Protein AF-A0AAD6SMI8-F1 (afdb_monomer)

Radius of gyration: 14.61 Å; Cα contacts (8 Å, |Δi|>4): 93; chains: 1; bounding box: 41×31×33 Å

Mean predicted aligned error: 5.75 Å

pLDDT: mean 88.77, std 13.03, range [35.0, 98.19]

Organism: NCBI:txid1745969

Solvent-accessible surface area (backbone atoms only — not comparable to full-atom values): 5849 Å² total; per-residue (Å²): 135,89,78,63,71,68,41,67,44,73,39,94,93,44,40,61,47,74,38,77,40,58,38,86,88,47,73,64,42,80,90,79,73,37,41,57,66,37,43,37,82,53,37,60,61,48,36,50,74,78,36,53,91,35,37,35,84,88,80,72,43,78,40,97,59,59,67,72,57,46,62,71,54,59,78,51,71,67,40,40,46,71,71,68,53,69,94,80,85,83,90,127

Sequence (92 aa):
SFSYGHAKKYSAATPSTNVPIGCELCEIVRPRKTHPAFWKYSLPSHIRSTHPRHWNDIDGVPQDLAPDFANKIAISREELAAFGIAMGLTDA

Secondary structure (DSSP, 8-state):
----TGGGS-BTTB-----EEE-TTSPPBTTTTBPPEEETTTHHHHHHHH-GGGEETTTTEE-S--HHHHHHHPPPHHHHHHTT----S---

Foldseek 3Di:
DDDCVVLQDADLVNLHVFDWDFDPPADQDPDVRTHDTDTLVCVLVVCVVPVVVQADPVVSGGHPDDPVSCVSSDRDPSSCVSVVVDPDPPPD

Structure (mmCIF, N/CA/C/O backbone):
data_AF-A0AAD6SMI8-F1
#
_entry.id   AF-A0AAD6SMI8-F1
#
loop_
_atom_site.group_PDB
_atom_site.id
_atom_site.type_symbol
_atom_site.label_atom_id
_atom_site.label_alt_id
_atom_site.label_comp_id
_atom_site.label_asym_id
_atom_site.label_entity_id
_atom_site.label_seq_id
_atom_site.pdbx_PDB_ins_code
_atom_site.Cartn_x
_atom_site.Cartn_y
_atom_site.Cartn_z
_atom_site.occupancy
_atom_site.B_iso_or_equiv
_atom_site.auth_seq_id
_atom_site.auth_comp_id
_atom_site.auth_asym_id
_atom_site.auth_atom_id
_atom_site.pdbx_PDB_model_num
ATOM 1 N N . SER A 1 1 ? -19.504 -4.190 15.395 1.00 65.88 1 SER A N 1
ATOM 2 C CA . SER A 1 1 ? -18.842 -4.504 14.112 1.00 65.88 1 SER A CA 1
ATOM 3 C C . SER A 1 1 ? -17.411 -4.006 14.177 1.00 65.88 1 SER A C 1
ATOM 5 O O . SER A 1 1 ? -17.201 -2.926 14.717 1.00 65.88 1 SER A O 1
ATOM 7 N N . PHE A 1 2 ? -16.440 -4.785 13.706 1.00 80.06 2 PHE A N 1
ATOM 8 C CA . PHE A 1 2 ? -15.025 -4.403 13.706 1.00 80.06 2 PHE A CA 1
ATOM 9 C C . PHE A 1 2 ? -14.692 -3.582 12.447 1.00 80.06 2 PHE A C 1
ATOM 11 O O . PHE A 1 2 ? -15.180 -3.896 11.364 1.00 80.06 2 PHE A O 1
ATOM 18 N N . SER A 1 3 ? -13.889 -2.521 12.578 1.00 85.19 3 SER A N 1
ATOM 19 C CA . SER A 1 3 ? -13.545 -1.619 11.471 1.00 85.19 3 SER A CA 1
ATOM 20 C C . SER A 1 3 ? -12.140 -1.049 11.625 1.00 85.19 3 SER A C 1
ATOM 22 O O . SER A 1 3 ? -11.758 -0.598 12.700 1.00 85.19 3 SER A O 1
ATOM 24 N N . TYR A 1 4 ? -11.412 -0.975 10.510 1.00 86.19 4 TYR A N 1
ATOM 25 C CA . TYR A 1 4 ? -10.118 -0.296 10.417 1.00 86.19 4 TYR A CA 1
ATOM 26 C C . TYR A 1 4 ? -10.237 1.214 10.150 1.00 86.19 4 TYR A C 1
ATOM 28 O O . TYR A 1 4 ? -9.244 1.847 9.822 1.00 86.19 4 TYR A O 1
ATOM 36 N N . GLY A 1 5 ? -11.433 1.810 10.234 1.00 86.19 5 GLY A N 1
ATOM 37 C CA . GLY A 1 5 ? -11.680 3.196 9.808 1.00 86.19 5 GLY A CA 1
ATOM 38 C C . GLY A 1 5 ? -10.700 4.227 10.384 1.00 86.19 5 GLY A C 1
ATOM 39 O O . GLY A 1 5 ? -10.184 5.051 9.633 1.00 86.19 5 GLY A O 1
ATOM 40 N N . HIS A 1 6 ? -10.390 4.137 11.680 1.00 84.00 6 HIS A N 1
ATOM 41 C CA . HIS A 1 6 ? -9.405 5.012 12.327 1.00 84.00 6 HIS A CA 1
ATOM 42 C C . HIS A 1 6 ? -7.975 4.741 11.842 1.00 84.00 6 HIS A C 1
ATOM 44 O O . HIS A 1 6 ? -7.245 5.677 11.547 1.00 84.00 6 HIS A O 1
ATOM 50 N N . ALA A 1 7 ? -7.612 3.470 11.662 1.00 86.31 7 ALA A N 1
ATOM 51 C CA . ALA A 1 7 ? -6.300 3.049 11.174 1.00 86.31 7 ALA A CA 1
ATOM 52 C C . ALA A 1 7 ? -6.092 3.290 9.666 1.00 86.31 7 ALA A C 1
ATOM 54 O O . ALA A 1 7 ? -5.044 2.964 9.137 1.00 86.31 7 ALA A O 1
ATOM 55 N N . LYS A 1 8 ? -7.067 3.842 8.933 1.00 87.06 8 LYS A N 1
ATOM 56 C CA . LYS A 1 8 ? -6.877 4.250 7.527 1.00 87.06 8 LYS A CA 1
ATOM 57 C C . LYS A 1 8 ? -6.339 5.671 7.381 1.00 87.06 8 LYS A C 1
ATOM 59 O O . LYS A 1 8 ? -6.042 6.086 6.266 1.00 87.06 8 LYS A O 1
ATOM 64 N N . LYS A 1 9 ? -6.282 6.436 8.473 1.00 87.75 9 LYS A N 1
ATOM 65 C CA . LYS A 1 9 ? -5.922 7.852 8.455 1.00 87.75 9 LYS A CA 1
ATOM 66 C C . LYS A 1 9 ? -4.742 8.084 9.377 1.00 87.75 9 LYS A C 1
ATOM 68 O O . LYS A 1 9 ? -4.817 7.787 10.566 1.00 87.75 9 LYS A O 1
ATOM 73 N N . TYR A 1 10 ? -3.678 8.639 8.813 1.00 90.19 10 TYR A N 1
ATOM 74 C CA . TYR A 1 10 ? -2.526 9.063 9.585 1.00 90.19 10 TYR A CA 1
ATOM 75 C C . TYR A 1 10 ? -2.932 10.144 10.596 1.00 90.19 10 TYR A C 1
ATOM 77 O O . TYR A 1 10 ? -3.679 11.071 10.273 1.00 90.19 10 TYR A O 1
ATOM 85 N N . SER A 1 11 ? -2.407 10.036 11.812 1.00 89.00 11 SER A N 1
ATOM 86 C CA . SER A 1 11 ? -2.350 11.136 12.771 1.00 89.00 11 SER A CA 1
ATOM 87 C C . SER A 1 11 ? -1.084 11.000 13.612 1.00 89.00 11 SER A C 1
ATOM 89 O O . SER A 1 11 ? -0.560 9.900 13.755 1.00 89.00 11 SER A O 1
ATOM 91 N N . ALA A 1 12 ? -0.610 12.083 14.228 1.00 85.31 12 ALA A N 1
ATOM 92 C CA . ALA A 1 12 ? 0.565 12.010 15.101 1.00 85.31 12 ALA A CA 1
ATOM 93 C C . ALA A 1 12 ? 0.376 11.029 16.281 1.00 85.31 12 ALA A C 1
ATOM 95 O O . ALA A 1 12 ? 1.329 10.389 16.709 1.00 85.31 12 ALA A O 1
ATOM 96 N N . ALA A 1 13 ? -0.857 10.875 16.783 1.00 87.00 13 ALA A N 1
ATOM 97 C CA . ALA A 1 13 ? -1.184 9.922 17.848 1.00 87.00 13 ALA A CA 1
ATOM 98 C C . ALA A 1 13 ? -1.361 8.479 17.338 1.00 87.00 13 ALA A C 1
ATOM 100 O O . ALA A 1 13 ? -1.217 7.526 18.101 1.00 87.00 13 ALA A O 1
ATOM 101 N N . THR A 1 14 ? -1.682 8.307 16.054 1.00 87.88 14 THR A N 1
ATOM 102 C CA . THR A 1 14 ? -1.886 7.011 15.392 1.00 87.88 14 THR A CA 1
ATOM 103 C C . THR A 1 14 ? -1.163 7.007 14.041 1.00 87.88 14 THR A C 1
ATOM 105 O O . THR A 1 14 ? -1.808 7.108 12.992 1.00 87.88 14 THR A O 1
ATOM 108 N N . PRO A 1 15 ? 0.179 6.942 14.043 1.00 88.44 15 PRO A N 1
ATOM 109 C CA . PRO A 1 15 ? 0.961 7.163 12.830 1.00 88.44 15 PRO A CA 1
ATOM 110 C C . PRO A 1 15 ? 0.884 5.989 11.855 1.00 88.44 15 PRO A C 1
ATOM 112 O O . PRO A 1 15 ? 1.111 6.161 10.666 1.00 88.44 15 PRO A O 1
ATOM 115 N N . SER A 1 16 ? 0.533 4.796 12.334 1.00 91.44 16 SER A N 1
ATOM 116 C CA . SER A 1 16 ? 0.425 3.619 11.481 1.00 91.44 16 SER A CA 1
ATOM 117 C C . SER A 1 16 ? -0.913 3.549 10.766 1.00 91.44 16 SER A C 1
ATOM 119 O O . SER A 1 16 ? -1.961 3.430 11.405 1.00 91.44 16 SER A O 1
ATOM 121 N N . THR A 1 17 ? -0.858 3.537 9.434 1.00 94.94 17 THR A N 1
ATOM 122 C CA . THR A 1 17 ? -1.993 3.200 8.573 1.00 94.94 17 THR A CA 1
ATOM 123 C C . THR A 1 17 ? -1.936 1.773 8.020 1.00 94.94 17 THR A C 1
ATOM 125 O O . THR A 1 17 ? -2.566 1.446 7.009 1.00 94.94 17 THR A O 1
ATOM 128 N N . ASN A 1 18 ? -1.169 0.891 8.674 1.00 95.31 18 ASN A N 1
ATOM 129 C CA . ASN A 1 18 ? -0.984 -0.486 8.234 1.00 95.31 18 ASN A CA 1
ATOM 130 C C . ASN A 1 18 ? -2.254 -1.326 8.416 1.00 95.31 18 ASN A C 1
ATOM 132 O O . ASN A 1 18 ? -2.488 -1.932 9.461 1.00 95.31 18 ASN A O 1
ATOM 136 N N . VAL A 1 19 ? -3.076 -1.381 7.374 1.00 95.75 19 VAL A N 1
ATOM 137 C CA . VAL A 1 19 ? -4.333 -2.135 7.341 1.00 95.75 19 VAL A CA 1
ATOM 138 C C . VAL A 1 19 ? -4.302 -3.166 6.213 1.00 95.75 19 VAL A C 1
ATOM 140 O O . VAL A 1 19 ? -3.533 -3.003 5.263 1.00 95.75 19 VAL A O 1
ATOM 143 N N . PRO A 1 20 ? -5.123 -4.228 6.274 1.00 95.94 20 PRO A N 1
ATOM 144 C CA . PRO A 1 20 ? -5.288 -5.123 5.139 1.00 95.94 20 PRO A CA 1
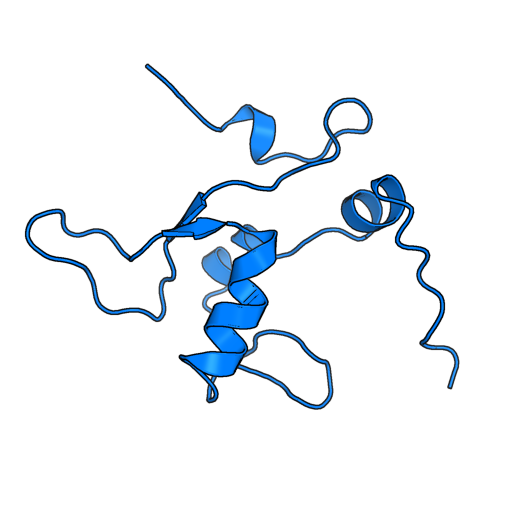ATOM 145 C C . PRO A 1 20 ? -5.978 -4.397 3.973 1.00 95.94 20 PRO A C 1
ATOM 147 O O . PRO A 1 20 ? -7.042 -3.794 4.139 1.00 95.94 20 PRO A O 1
ATOM 150 N N . ILE A 1 21 ? -5.382 -4.483 2.786 1.00 95.81 21 ILE A N 1
ATOM 151 C CA . ILE A 1 21 ? -5.879 -3.923 1.526 1.00 95.81 21 ILE A CA 1
ATOM 152 C C . ILE A 1 21 ? -5.970 -5.058 0.505 1.00 95.81 21 ILE A C 1
ATOM 154 O O . ILE A 1 21 ? -5.028 -5.835 0.350 1.00 95.81 21 ILE A O 1
ATOM 158 N N . GLY A 1 22 ? -7.107 -5.165 -0.184 1.00 96.38 22 GLY A N 1
ATOM 159 C CA . GLY A 1 22 ? -7.268 -6.100 -1.298 1.00 96.38 22 GLY A CA 1
ATOM 160 C C . GLY A 1 22 ? -6.399 -5.685 -2.484 1.00 96.38 22 GLY A C 1
ATOM 161 O O . GLY A 1 22 ? -6.469 -4.534 -2.907 1.00 96.38 22 GLY A O 1
ATOM 162 N N . CYS A 1 23 ? -5.596 -6.602 -3.018 1.00 97.56 23 CYS A N 1
ATOM 163 C CA . CYS A 1 23 ? -4.807 -6.348 -4.219 1.00 97.56 23 CYS A CA 1
ATOM 164 C C . CYS A 1 23 ? -5.707 -6.396 -5.460 1.00 97.56 23 CYS A C 1
ATOM 166 O O . CYS A 1 23 ? -6.105 -7.478 -5.891 1.00 97.56 23 CYS A O 1
ATOM 168 N N . GLU A 1 24 ? -6.014 -5.237 -6.046 1.00 96.50 24 GLU A N 1
ATOM 169 C CA . GLU A 1 24 ? -6.906 -5.127 -7.214 1.00 96.50 24 GLU A CA 1
ATOM 170 C C . GLU A 1 24 ? -6.304 -5.756 -8.494 1.00 96.50 24 GLU A C 1
ATOM 172 O O . GLU A 1 24 ? -7.029 -6.024 -9.448 1.00 96.50 24 GLU A O 1
ATOM 177 N N . LEU A 1 25 ? -4.997 -6.061 -8.491 1.00 96.62 25 LEU A N 1
ATOM 178 C CA . LEU A 1 25 ? -4.288 -6.761 -9.574 1.00 96.62 25 LEU A CA 1
ATOM 179 C C . LEU A 1 25 ? -4.416 -8.292 -9.499 1.00 96.62 25 LEU A C 1
ATOM 181 O O . LEU A 1 25 ? -4.204 -8.987 -10.492 1.00 96.62 25 LEU A O 1
ATOM 185 N N . CYS A 1 26 ? -4.718 -8.832 -8.317 1.00 96.81 26 CYS A N 1
ATOM 186 C CA . CYS A 1 26 ? -4.932 -10.262 -8.128 1.00 96.81 26 CYS A CA 1
ATOM 187 C C . CYS A 1 26 ? -6.319 -10.673 -8.622 1.00 96.81 26 CYS A C 1
ATOM 189 O O . CYS A 1 26 ? -7.291 -9.929 -8.480 1.00 96.81 26 CYS A O 1
ATOM 191 N N . GLU A 1 27 ? -6.442 -11.913 -9.089 1.00 95.12 27 GLU A N 1
ATOM 192 C CA . GLU A 1 27 ? -7.751 -12.489 -9.376 1.00 95.12 27 GLU A CA 1
ATOM 193 C C . GLU A 1 27 ? -8.643 -12.524 -8.128 1.00 95.12 27 GLU A C 1
ATOM 195 O O . GLU A 1 27 ? -8.197 -12.711 -6.991 1.00 95.12 27 GLU A O 1
ATOM 200 N N . ILE A 1 28 ? -9.945 -12.356 -8.350 1.00 93.75 28 ILE A N 1
ATOM 201 C CA . ILE A 1 28 ? -10.944 -12.393 -7.289 1.00 93.75 28 ILE A CA 1
ATOM 202 C C . ILE A 1 28 ? -11.099 -13.829 -6.772 1.00 93.75 28 ILE A C 1
ATOM 204 O O . ILE A 1 28 ? -11.449 -14.743 -7.521 1.00 93.75 28 ILE A O 1
ATOM 208 N N . VAL A 1 29 ? -10.959 -14.016 -5.459 1.00 90.12 29 VAL A N 1
ATOM 209 C CA . VAL A 1 29 ? -11.145 -15.317 -4.810 1.00 90.12 29 VAL A CA 1
ATOM 210 C C . VAL A 1 29 ? -12.637 -15.644 -4.700 1.00 90.12 29 VAL A C 1
ATOM 212 O O . VAL A 1 29 ? -13.434 -14.911 -4.099 1.00 90.12 29 VAL A O 1
ATOM 215 N N . ARG A 1 30 ? -13.034 -16.789 -5.261 1.00 89.69 30 ARG A N 1
ATOM 216 C CA . ARG A 1 30 ? -14.392 -17.344 -5.139 1.00 89.69 30 ARG A CA 1
ATOM 217 C C . ARG A 1 30 ? -14.499 -18.250 -3.901 1.00 89.69 30 ARG A C 1
ATOM 219 O O . ARG A 1 30 ? -13.511 -18.872 -3.529 1.00 89.69 30 ARG A O 1
ATOM 226 N N . PRO A 1 31 ? -15.673 -18.331 -3.240 1.00 84.38 31 PRO A N 1
ATOM 227 C CA . PRO A 1 31 ? -16.960 -17.710 -3.585 1.00 84.38 31 PRO A CA 1
ATOM 228 C C . PRO A 1 31 ? -17.151 -16.292 -3.022 1.00 84.38 31 PRO A C 1
ATOM 230 O O . PRO A 1 31 ? -18.161 -15.657 -3.311 1.00 84.38 31 PRO A O 1
ATOM 233 N N . ARG A 1 32 ? -16.203 -15.791 -2.219 1.00 82.00 32 ARG A N 1
ATOM 234 C CA . ARG A 1 32 ? -16.351 -14.543 -1.450 1.00 82.00 32 ARG A CA 1
ATOM 235 C C . ARG A 1 32 ? -16.370 -13.275 -2.308 1.00 82.00 32 ARG A C 1
ATOM 237 O O . ARG A 1 32 ? -16.770 -12.235 -1.803 1.00 82.00 32 ARG A O 1
ATOM 244 N N . LYS A 1 33 ? -16.002 -13.371 -3.593 1.00 89.00 33 LYS A N 1
ATOM 245 C CA . LYS A 1 33 ? -15.954 -12.252 -4.550 1.00 89.00 33 LYS A CA 1
ATOM 246 C C . LYS A 1 33 ? -15.066 -11.099 -4.056 1.00 89.00 33 LYS A C 1
ATOM 248 O O . LYS A 1 33 ? -15.384 -9.933 -4.253 1.00 89.00 33 LYS A O 1
ATOM 253 N N . THR A 1 34 ? -13.954 -11.434 -3.405 1.00 92.00 34 THR A N 1
ATOM 254 C CA . THR A 1 34 ? -13.001 -10.470 -2.838 1.00 92.00 34 THR A CA 1
ATOM 255 C C . THR A 1 34 ? -11.601 -10.713 -3.381 1.00 92.00 34 THR A C 1
ATOM 257 O O . THR A 1 34 ? -11.212 -11.864 -3.582 1.00 92.00 34 THR A O 1
ATOM 260 N N . HIS A 1 35 ? -10.820 -9.649 -3.552 1.00 95.12 35 HIS A N 1
ATOM 261 C CA . HIS A 1 35 ? -9.386 -9.775 -3.810 1.00 95.12 35 HIS A CA 1
ATOM 262 C C . HIS A 1 35 ? -8.649 -10.329 -2.575 1.00 95.12 35 HIS A C 1
ATOM 264 O O . HIS A 1 35 ? -9.076 -10.058 -1.444 1.00 95.12 35 HIS A O 1
ATOM 270 N N . PRO A 1 36 ? -7.541 -11.07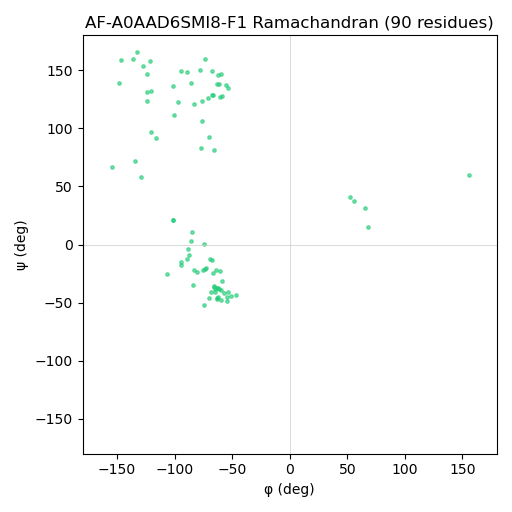2 -2.759 1.00 95.25 36 PRO A N 1
ATOM 271 C CA . PRO A 1 36 ? -6.609 -11.388 -1.683 1.00 95.25 36 PRO A CA 1
ATOM 272 C C . PRO A 1 36 ? -6.140 -10.109 -0.987 1.00 95.25 36 PRO A C 1
ATOM 274 O O . PRO A 1 36 ? -5.820 -9.120 -1.649 1.00 95.25 36 PRO A O 1
ATOM 277 N N . ALA A 1 37 ? -6.121 -10.124 0.344 1.00 95.19 37 ALA A N 1
ATOM 278 C CA . ALA A 1 37 ? -5.727 -8.972 1.142 1.00 95.19 37 ALA A CA 1
ATOM 279 C C . ALA A 1 37 ? -4.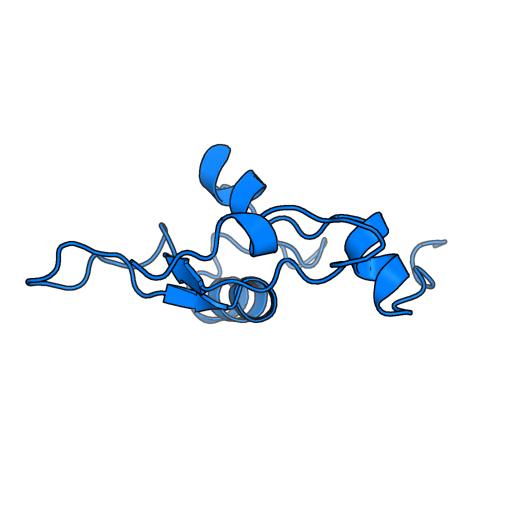295 -9.117 1.658 1.00 95.19 37 ALA A C 1
ATOM 281 O O . ALA A 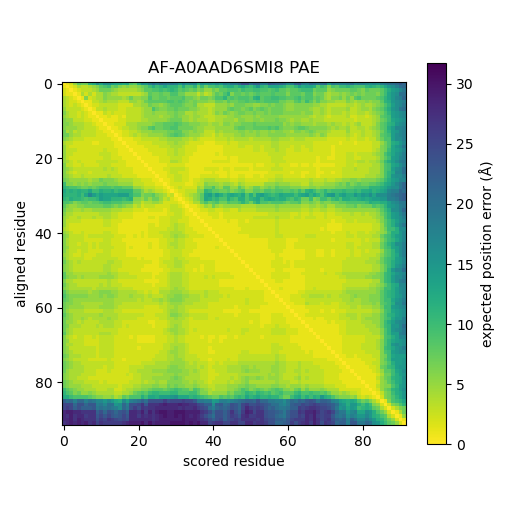1 37 ? -3.919 -10.168 2.175 1.00 95.19 37 ALA A O 1
ATOM 282 N N . PHE A 1 38 ? -3.535 -8.030 1.579 1.00 97.00 38 PHE A N 1
ATOM 283 C CA . PHE A 1 38 ? -2.186 -7.918 2.125 1.00 97.00 38 PHE A CA 1
ATOM 284 C C . PHE A 1 38 ? -2.104 -6.685 3.018 1.00 97.00 38 PHE A C 1
ATOM 286 O O . PHE A 1 38 ? -2.854 -5.725 2.841 1.00 97.00 38 PHE A O 1
ATOM 293 N N . TRP A 1 39 ? -1.199 -6.701 3.991 1.00 97.00 39 TRP A N 1
ATOM 294 C CA . TRP A 1 39 ? -0.929 -5.520 4.804 1.00 97.00 39 TRP A CA 1
ATOM 295 C C . TRP A 1 39 ? -0.370 -4.400 3.928 1.00 97.00 39 TRP A C 1
ATOM 297 O O . TRP A 1 39 ? 0.485 -4.660 3.082 1.00 97.00 39 TRP A O 1
ATOM 307 N N . LYS A 1 40 ? -0.823 -3.158 4.138 1.00 96.06 40 LYS A N 1
ATOM 308 C CA . LYS A 1 40 ? -0.388 -1.986 3.361 1.00 96.06 40 LYS A CA 1
ATOM 309 C C . LYS A 1 40 ? 1.134 -1.934 3.195 1.00 96.06 40 LYS A C 1
ATOM 311 O O . LYS A 1 40 ? 1.611 -1.718 2.089 1.00 96.06 40 LYS A O 1
ATOM 316 N N . TYR A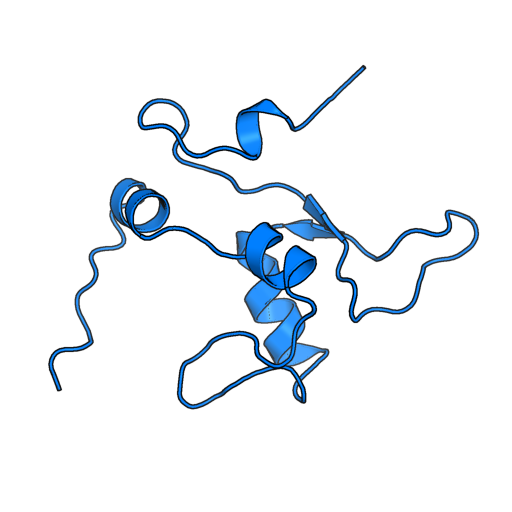 1 41 ? 1.893 -2.198 4.260 1.00 94.69 41 TYR A N 1
ATOM 317 C CA . TYR A 1 41 ? 3.360 -2.130 4.214 1.00 94.69 41 TYR A CA 1
ATOM 318 C C . TYR A 1 41 ? 4.024 -3.316 3.504 1.00 94.69 41 TYR A C 1
ATOM 320 O O . TYR A 1 41 ? 5.148 -3.181 3.031 1.00 94.69 41 TYR A O 1
ATOM 328 N N . SER A 1 42 ? 3.358 -4.470 3.394 1.00 95.75 42 SER A N 1
ATOM 329 C CA . SER A 1 42 ? 3.887 -5.625 2.652 1.00 95.75 42 SER A CA 1
ATOM 330 C C . SER A 1 42 ? 3.401 -5.691 1.203 1.00 95.75 42 SER A C 1
ATOM 332 O O . SER A 1 42 ? 3.991 -6.401 0.387 1.00 95.75 42 SER A O 1
ATOM 334 N N . LEU A 1 43 ? 2.354 -4.939 0.860 1.00 96.81 43 LEU A N 1
ATOM 335 C CA . LEU A 1 43 ? 1.753 -4.945 -0.467 1.00 96.81 43 LEU A CA 1
ATOM 336 C C . LEU A 1 43 ? 2.724 -4.531 -1.595 1.00 96.81 43 LEU A C 1
ATOM 338 O O . LEU A 1 43 ? 2.697 -5.201 -2.626 1.00 96.81 43 LEU A O 1
ATOM 342 N N . PRO A 1 44 ? 3.632 -3.541 -1.437 1.00 95.75 44 PRO A N 1
ATOM 343 C CA . PRO A 1 44 ? 4.637 -3.243 -2.462 1.00 95.75 44 PRO A CA 1
ATOM 344 C C . PRO A 1 44 ? 5.524 -4.447 -2.811 1.00 95.75 44 PRO A C 1
ATOM 346 O O . PRO A 1 44 ? 5.751 -4.731 -3.983 1.00 95.75 44 PRO A O 1
ATOM 349 N N . SER A 1 45 ? 5.955 -5.219 -1.808 1.00 96.31 45 SER A N 1
ATOM 350 C CA . SER A 1 45 ? 6.750 -6.439 -2.019 1.00 96.31 45 SER A CA 1
ATOM 351 C C . SER A 1 45 ? 5.960 -7.520 -2.772 1.00 96.31 45 SER A C 1
ATOM 353 O O . SER A 1 45 ? 6.483 -8.188 -3.671 1.00 96.31 45 SER A O 1
ATOM 355 N N . HIS A 1 46 ? 4.666 -7.653 -2.469 1.00 97.81 46 HIS A N 1
ATOM 356 C CA . HIS A 1 46 ? 3.770 -8.523 -3.227 1.00 97.81 46 HIS A CA 1
ATOM 357 C C . HIS A 1 46 ? 3.631 -8.070 -4.691 1.00 97.81 46 HIS A C 1
ATOM 359 O O . HIS A 1 46 ? 3.789 -8.897 -5.587 1.00 97.81 46 HIS A O 1
ATOM 365 N N . ILE A 1 47 ? 3.407 -6.776 -4.952 1.00 98.06 47 ILE A N 1
ATOM 366 C CA . ILE A 1 47 ? 3.309 -6.237 -6.320 1.00 98.06 47 ILE A CA 1
ATOM 367 C C . ILE A 1 47 ? 4.608 -6.496 -7.089 1.00 98.06 47 ILE A C 1
ATOM 369 O O . ILE A 1 47 ? 4.558 -7.055 -8.179 1.00 98.06 47 ILE A O 1
ATOM 373 N N . ARG A 1 48 ? 5.770 -6.199 -6.497 1.00 98.00 48 ARG A N 1
ATOM 374 C CA . ARG A 1 48 ? 7.082 -6.451 -7.111 1.00 98.00 48 ARG A CA 1
ATOM 375 C C . ARG A 1 48 ? 7.275 -7.911 -7.537 1.00 98.00 48 ARG A C 1
ATOM 377 O O . ARG A 1 48 ? 7.781 -8.180 -8.619 1.00 98.00 48 ARG A O 1
ATOM 384 N N . SER A 1 49 ? 6.903 -8.856 -6.676 1.00 97.75 49 SER A N 1
ATOM 385 C CA . SER A 1 49 ? 7.141 -10.291 -6.901 1.00 97.75 49 SER A CA 1
ATOM 386 C C . SER A 1 49 ? 6.079 -10.971 -7.767 1.00 97.75 49 SER A C 1
ATOM 388 O O . SER A 1 49 ? 6.399 -11.885 -8.521 1.00 97.75 49 SER A O 1
ATOM 390 N N . THR A 1 50 ? 4.817 -10.551 -7.654 1.00 98.19 50 THR A N 1
ATOM 391 C CA . THR A 1 50 ? 3.663 -11.239 -8.266 1.00 98.19 50 THR A CA 1
ATOM 392 C C . THR A 1 50 ? 3.107 -10.489 -9.479 1.00 98.19 50 THR A C 1
ATOM 394 O O . THR A 1 50 ? 2.527 -11.097 -10.376 1.00 98.19 50 THR A O 1
ATOM 397 N N . HIS A 1 51 ? 3.312 -9.173 -9.545 1.00 97.44 51 HIS A N 1
ATOM 398 C CA . HIS A 1 51 ? 2.812 -8.294 -10.601 1.00 97.44 51 HIS A CA 1
ATOM 399 C C . HIS A 1 51 ? 3.937 -7.415 -11.181 1.00 97.44 51 HIS A C 1
ATOM 401 O O . HIS A 1 51 ? 3.806 -6.191 -11.189 1.00 97.44 51 HIS A O 1
ATOM 407 N N . PRO A 1 52 ? 5.031 -7.999 -11.714 1.00 97.06 52 PRO A N 1
ATOM 408 C CA . PRO A 1 52 ? 6.224 -7.242 -12.109 1.00 97.06 52 PRO A CA 1
ATOM 409 C C . PRO A 1 52 ? 5.965 -6.189 -13.199 1.00 97.06 52 PRO A C 1
ATOM 411 O O . PRO A 1 52 ? 6.692 -5.212 -13.289 1.00 97.06 52 PRO A O 1
ATOM 414 N N . ARG A 1 53 ? 4.899 -6.330 -14.001 1.00 97.88 53 ARG A N 1
ATOM 415 C CA . ARG A 1 53 ? 4.488 -5.302 -14.980 1.00 97.88 53 ARG A CA 1
ATOM 416 C C . ARG A 1 53 ? 4.003 -4.000 -14.330 1.00 97.88 53 ARG A C 1
ATOM 418 O O . ARG A 1 53 ? 4.082 -2.954 -14.957 1.00 97.88 53 ARG A O 1
ATOM 425 N N . HIS A 1 54 ? 3.531 -4.069 -13.089 1.00 97.81 54 HIS A N 1
ATOM 426 C CA . HIS A 1 54 ? 3.061 -2.934 -12.293 1.00 97.81 54 HIS A CA 1
ATOM 427 C C . HIS A 1 54 ? 4.104 -2.487 -11.263 1.00 97.81 54 HIS A C 1
ATOM 429 O O . HIS A 1 54 ? 3.760 -1.862 -10.262 1.00 97.81 54 HIS A O 1
ATOM 435 N N . TRP A 1 55 ? 5.376 -2.824 -11.478 1.00 97.56 55 TRP A N 1
ATOM 436 C CA . TRP A 1 55 ? 6.483 -2.412 -10.628 1.00 97.56 55 TRP A CA 1
ATOM 437 C C . TRP A 1 55 ? 7.500 -1.608 -11.435 1.00 97.56 55 TRP A C 1
ATOM 439 O O . TRP A 1 55 ? 7.891 -2.019 -12.525 1.00 97.56 55 TRP A O 1
ATOM 449 N N . ASN A 1 56 ? 7.921 -0.469 -10.893 1.00 96.69 56 ASN A N 1
ATOM 450 C CA . ASN A 1 56 ? 8.987 0.346 -11.451 1.00 96.69 56 ASN A CA 1
ATOM 451 C C . ASN A 1 56 ? 10.277 0.083 -10.661 1.00 96.69 56 ASN A C 1
ATOM 453 O O . ASN A 1 56 ? 10.384 0.456 -9.492 1.00 96.69 56 ASN A O 1
ATOM 457 N N . ASP A 1 57 ? 11.257 -0.562 -11.297 1.00 93.69 57 ASP A N 1
ATOM 458 C CA . ASP A 1 57 ? 12.549 -0.875 -10.673 1.00 93.69 57 ASP A CA 1
ATOM 459 C C . ASP A 1 57 ? 13.463 0.345 -10.489 1.00 93.69 57 ASP A C 1
ATOM 461 O O . ASP A 1 57 ? 14.363 0.293 -9.654 1.00 93.69 57 ASP A O 1
ATOM 465 N N . ILE A 1 58 ? 13.239 1.430 -11.239 1.00 93.75 58 ILE A N 1
ATOM 466 C CA . ILE A 1 58 ? 14.014 2.674 -11.127 1.00 93.75 58 ILE A CA 1
ATOM 467 C C . ILE A 1 5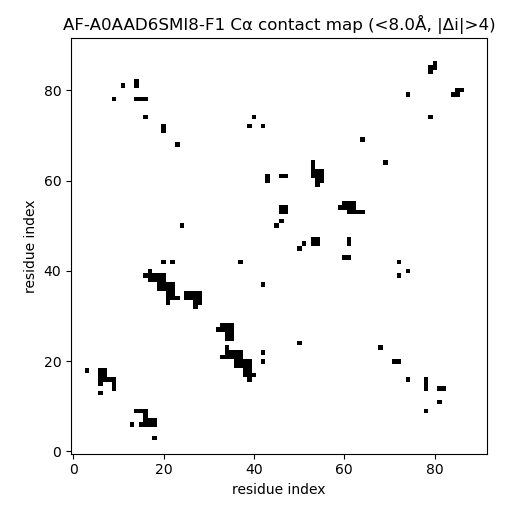8 ? 13.598 3.412 -9.855 1.00 93.75 58 ILE A C 1
ATOM 469 O O . ILE A 1 58 ? 14.437 3.743 -9.023 1.00 93.75 58 ILE A O 1
ATOM 473 N N . ASP A 1 59 ? 12.292 3.613 -9.689 1.00 91.12 59 ASP A N 1
ATOM 474 C CA . ASP A 1 59 ? 11.741 4.384 -8.572 1.00 91.12 59 ASP A CA 1
ATOM 475 C C . ASP A 1 59 ? 11.458 3.516 -7.334 1.00 91.12 59 ASP A C 1
ATOM 477 O O . ASP A 1 59 ? 11.191 4.030 -6.249 1.00 91.12 59 ASP A O 1
ATOM 481 N N . GLY A 1 60 ? 11.496 2.186 -7.476 1.00 91.06 60 GLY A N 1
ATOM 482 C CA . GLY A 1 60 ? 11.229 1.245 -6.389 1.00 91.06 60 GLY A CA 1
ATOM 483 C C . GLY A 1 60 ? 9.788 1.302 -5.874 1.00 91.06 60 GLY A C 1
ATOM 484 O O . GLY A 1 60 ? 9.554 1.076 -4.684 1.00 91.06 60 GLY A O 1
ATOM 485 N N . VAL A 1 61 ? 8.824 1.612 -6.748 1.00 93.56 61 VAL A N 1
ATOM 486 C CA . VAL A 1 61 ? 7.404 1.786 -6.396 1.00 93.56 61 VAL A CA 1
ATOM 487 C C . VAL A 1 61 ? 6.462 1.102 -7.395 1.00 93.56 61 VAL A C 1
ATOM 489 O O . VAL A 1 61 ? 6.842 0.842 -8.540 1.00 93.56 61 VAL A O 1
ATOM 492 N N . PRO A 1 62 ? 5.206 0.817 -7.001 1.00 96.44 62 PRO A N 1
ATOM 493 C CA . PRO A 1 62 ? 4.179 0.383 -7.942 1.00 96.44 62 PRO A CA 1
ATOM 494 C C . PRO A 1 62 ? 3.861 1.440 -9.014 1.00 96.44 62 PRO A C 1
ATOM 496 O O . PRO A 1 62 ? 3.831 2.633 -8.715 1.00 96.44 62 PRO A O 1
ATOM 499 N N . GLN A 1 63 ? 3.540 0.997 -10.231 1.00 96.44 63 GLN A N 1
ATOM 500 C CA . GLN A 1 63 ? 3.155 1.842 -11.370 1.00 96.44 63 GLN A CA 1
ATOM 501 C C . GLN A 1 63 ? 1.895 1.319 -12.075 1.00 96.44 63 GLN A C 1
ATOM 503 O O . GLN A 1 63 ? 1.477 0.178 -11.862 1.00 96.44 63 GLN A O 1
ATOM 508 N N . ASP A 1 64 ? 1.290 2.160 -12.918 1.00 96.44 64 ASP A N 1
ATOM 509 C CA . ASP A 1 64 ? 0.110 1.824 -13.731 1.00 96.44 64 ASP A CA 1
ATOM 510 C C . ASP A 1 64 ? -1.049 1.227 -12.917 1.00 96.44 64 ASP A C 1
ATOM 512 O O . ASP A 1 64 ? -1.707 0.264 -13.316 1.00 96.44 64 ASP A O 1
ATOM 516 N N . LEU A 1 65 ? -1.277 1.787 -11.728 1.00 96.19 65 LEU A N 1
ATOM 517 C CA . LEU A 1 65 ? -2.377 1.410 -10.849 1.00 96.19 65 LEU A CA 1
ATOM 518 C C . LEU A 1 65 ? -3.581 2.324 -11.074 1.00 96.19 65 LEU A C 1
ATOM 520 O O . LEU A 1 65 ? -3.432 3.515 -11.347 1.00 96.19 65 LEU A O 1
ATOM 524 N N . ALA A 1 66 ? -4.787 1.790 -10.866 1.00 96.44 66 ALA A N 1
ATOM 525 C CA . ALA A 1 66 ? -5.980 2.624 -10.782 1.00 96.44 66 ALA A CA 1
ATOM 526 C C . ALA A 1 66 ? -5.786 3.702 -9.689 1.00 96.44 66 ALA A C 1
ATOM 528 O O . ALA A 1 66 ? -5.298 3.364 -8.604 1.00 96.44 66 ALA A O 1
ATOM 529 N N . PRO A 1 67 ? -6.181 4.971 -9.915 1.00 95.81 67 PRO A N 1
ATOM 530 C CA . PRO A 1 67 ? -5.906 6.067 -8.978 1.00 95.81 67 PRO A CA 1
ATOM 531 C C . PRO A 1 67 ? -6.371 5.792 -7.542 1.00 95.81 67 PRO A C 1
ATOM 533 O O . PRO A 1 67 ? -5.646 6.050 -6.583 1.00 95.81 67 PRO A O 1
ATOM 536 N N . ASP A 1 68 ? -7.553 5.195 -7.382 1.00 95.62 68 ASP A N 1
ATOM 537 C CA . ASP A 1 68 ? -8.089 4.837 -6.067 1.00 95.62 68 ASP A CA 1
ATOM 538 C C . ASP A 1 68 ? -7.255 3.764 -5.366 1.00 95.62 68 ASP A C 1
ATOM 540 O O . ASP A 1 68 ? -7.093 3.804 -4.145 1.00 95.62 68 ASP A O 1
ATOM 544 N N . PHE A 1 69 ? -6.723 2.798 -6.116 1.00 95.81 69 PHE A N 1
ATOM 545 C CA . PHE A 1 69 ? -5.849 1.771 -5.563 1.00 95.81 69 PHE A CA 1
ATOM 546 C C . PHE A 1 69 ? -4.503 2.367 -5.159 1.00 95.81 69 PHE A C 1
ATOM 548 O O . PHE A 1 69 ? -4.076 2.163 -4.024 1.00 95.81 69 PHE A O 1
ATOM 555 N N . ALA A 1 70 ? -3.896 3.186 -6.023 1.00 95.94 70 ALA A N 1
ATOM 556 C CA . ALA A 1 70 ? -2.657 3.901 -5.725 1.00 95.94 70 ALA A CA 1
ATOM 557 C C . ALA A 1 70 ? -2.778 4.730 -4.433 1.00 95.94 70 ALA A C 1
ATOM 559 O O . ALA A 1 70 ? -1.964 4.590 -3.520 1.00 95.94 70 ALA A O 1
ATOM 560 N N . ASN A 1 71 ? -3.855 5.511 -4.299 1.00 93.44 71 ASN A N 1
ATOM 561 C CA . ASN A 1 71 ? -4.118 6.327 -3.112 1.00 93.44 71 ASN A CA 1
ATOM 562 C C . ASN A 1 71 ? -4.303 5.492 -1.836 1.00 93.44 71 ASN A C 1
ATOM 564 O O . ASN A 1 71 ? -3.849 5.894 -0.766 1.00 93.44 71 ASN A O 1
ATOM 568 N N . LYS A 1 72 ? -4.954 4.323 -1.919 1.00 93.56 72 LYS A N 1
ATOM 569 C CA . LYS A 1 72 ? -5.137 3.431 -0.758 1.00 93.56 72 LYS A CA 1
ATOM 570 C C . LYS A 1 72 ? -3.809 2.867 -0.249 1.00 93.56 72 LYS A C 1
ATOM 572 O O . LYS A 1 72 ? -3.669 2.654 0.955 1.00 93.56 72 LYS A O 1
ATOM 577 N N . ILE A 1 73 ? -2.867 2.584 -1.148 1.00 94.56 73 ILE A N 1
ATOM 578 C CA . ILE A 1 73 ? -1.619 1.886 -0.810 1.00 94.56 73 ILE A CA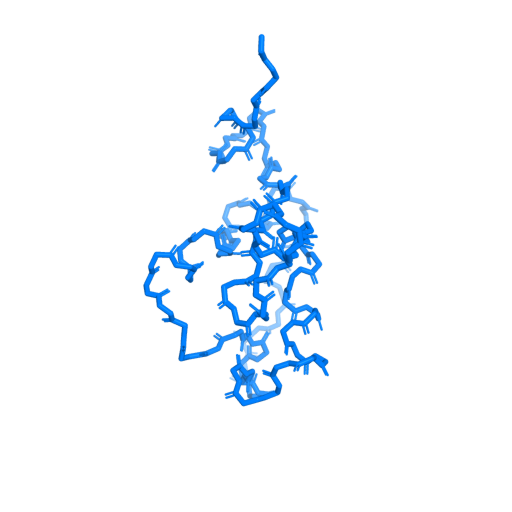 1
ATOM 579 C C . ILE A 1 73 ? -0.459 2.844 -0.520 1.00 94.56 73 ILE A C 1
ATOM 581 O O . ILE A 1 73 ? 0.508 2.437 0.120 1.00 94.56 73 ILE A O 1
ATOM 585 N N . ALA A 1 74 ? -0.569 4.109 -0.934 1.00 92.69 74 ALA A N 1
ATOM 586 C CA . ALA A 1 74 ? 0.438 5.140 -0.712 1.00 92.69 74 ALA A CA 1
ATOM 587 C C . ALA A 1 74 ? 0.715 5.359 0.782 1.00 92.69 74 ALA A C 1
ATOM 589 O O . ALA A 1 74 ? -0.203 5.585 1.572 1.00 92.69 74 ALA A O 1
ATOM 590 N N . ILE A 1 75 ? 1.987 5.308 1.172 1.00 91.06 75 ILE A N 1
ATOM 591 C CA . ILE A 1 75 ? 2.458 5.608 2.529 1.00 91.06 75 ILE A CA 1
ATOM 592 C C . ILE A 1 75 ? 2.942 7.058 2.518 1.00 91.06 75 ILE A C 1
ATOM 594 O O . ILE A 1 75 ? 3.777 7.415 1.686 1.00 91.06 75 ILE A O 1
ATOM 598 N N . SER A 1 76 ? 2.382 7.909 3.380 1.00 89.38 76 SER A N 1
ATOM 599 C CA . SER A 1 76 ? 2.716 9.337 3.350 1.00 89.38 76 SER A CA 1
ATOM 600 C C . SER A 1 76 ? 4.114 9.596 3.919 1.00 89.38 76 SER A C 1
ATOM 602 O O . SER A 1 76 ? 4.663 8.790 4.674 1.00 89.38 76 SER A O 1
ATOM 604 N N . ARG A 1 77 ? 4.704 10.745 3.578 1.00 86.94 77 ARG A N 1
ATOM 605 C CA . ARG A 1 77 ? 6.024 11.132 4.102 1.00 86.94 77 ARG A CA 1
ATOM 606 C C . ARG A 1 77 ? 5.997 11.321 5.616 1.00 86.94 77 ARG A C 1
ATOM 608 O O . ARG A 1 77 ? 6.952 10.964 6.294 1.00 86.94 77 ARG A O 1
ATOM 615 N N . GLU A 1 78 ? 4.903 11.862 6.137 1.00 89.12 78 GLU A N 1
ATOM 616 C CA . GLU A 1 78 ? 4.677 12.066 7.567 1.00 89.12 78 GLU A CA 1
ATOM 617 C C . GLU A 1 78 ? 4.585 10.724 8.298 1.00 89.12 78 GLU A C 1
ATOM 619 O O . GLU A 1 78 ? 5.164 10.565 9.368 1.00 89.12 78 GLU A O 1
ATOM 624 N N . GLU A 1 79 ? 3.915 9.743 7.689 1.00 89.75 79 GLU A N 1
ATOM 625 C CA . GLU A 1 79 ? 3.830 8.375 8.199 1.00 89.75 79 GLU A CA 1
ATOM 626 C C . GL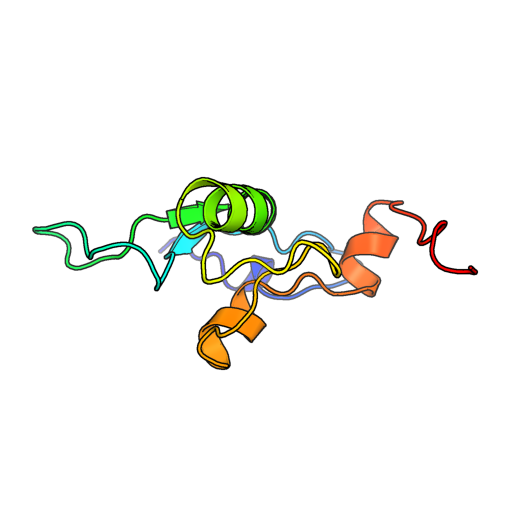U A 1 79 ? 5.208 7.700 8.254 1.00 89.75 79 GLU A C 1
ATOM 628 O O . GLU A 1 79 ? 5.570 7.142 9.288 1.00 89.75 79 GLU A O 1
ATOM 633 N N . LEU A 1 80 ? 6.020 7.815 7.196 1.00 87.00 80 LEU A N 1
ATOM 634 C CA . LEU A 1 80 ? 7.398 7.305 7.196 1.00 87.00 80 LEU A CA 1
ATOM 635 C C . LEU A 1 80 ? 8.270 7.996 8.255 1.00 87.00 80 LEU A C 1
ATOM 637 O O . LEU A 1 80 ? 8.979 7.327 9.010 1.00 87.00 80 LEU A O 1
ATOM 641 N N . ALA A 1 81 ? 8.182 9.324 8.350 1.00 87.69 81 ALA A N 1
ATOM 642 C CA . ALA A 1 81 ? 8.930 10.106 9.328 1.00 87.69 81 ALA A CA 1
ATOM 643 C C . ALA A 1 81 ? 8.567 9.721 10.770 1.00 87.69 81 ALA A C 1
ATOM 645 O O . ALA A 1 81 ? 9.450 9.614 11.620 1.00 87.69 81 ALA A O 1
ATOM 646 N N . ALA A 1 82 ? 7.288 9.447 11.044 1.00 87.88 82 ALA A N 1
ATOM 647 C CA . ALA A 1 82 ? 6.825 9.007 12.358 1.00 87.88 82 ALA A CA 1
ATOM 648 C C . ALA A 1 82 ? 7.389 7.637 12.779 1.00 87.88 82 ALA A C 1
ATOM 650 O O . ALA A 1 82 ? 7.463 7.351 13.973 1.00 87.88 82 ALA A O 1
ATOM 651 N N . PHE A 1 83 ? 7.837 6.807 11.831 1.00 82.62 83 PHE A N 1
ATOM 652 C CA . PHE A 1 83 ? 8.553 5.559 12.120 1.00 82.62 83 PHE A CA 1
ATOM 653 C C . PHE A 1 83 ? 10.059 5.730 12.314 1.00 82.62 83 PHE A C 1
ATOM 655 O O . PHE A 1 83 ? 10.767 4.739 12.483 1.00 82.62 83 PHE A O 1
ATOM 662 N N . GLY A 1 84 ? 10.575 6.961 12.276 1.00 82.44 84 GLY A N 1
ATOM 663 C CA . GLY A 1 84 ? 12.015 7.202 12.313 1.00 82.44 84 GLY A CA 1
ATOM 664 C C . GLY A 1 84 ? 12.731 6.711 11.053 1.00 82.44 84 GLY A C 1
ATOM 665 O O . GLY A 1 84 ? 13.957 6.606 11.050 1.00 82.44 84 GLY A O 1
ATOM 666 N N . ILE A 1 85 ? 11.989 6.432 9.975 1.00 77.00 85 ILE A N 1
ATOM 667 C CA . ILE A 1 85 ? 12.556 6.188 8.652 1.00 77.00 85 ILE A CA 1
ATOM 668 C C . ILE A 1 85 ? 12.925 7.567 8.103 1.00 77.00 85 ILE A C 1
ATOM 670 O O . ILE A 1 85 ? 12.143 8.229 7.421 1.00 77.00 85 ILE A O 1
ATOM 674 N N . ALA A 1 86 ? 14.102 8.051 8.504 1.00 59.34 86 ALA A N 1
ATOM 675 C CA . ALA A 1 86 ? 14.668 9.279 7.979 1.00 59.34 86 ALA A CA 1
ATOM 676 C C . ALA A 1 86 ? 14.866 9.119 6.466 1.00 59.34 86 ALA A C 1
ATOM 678 O O . ALA A 1 86 ? 15.502 8.168 6.014 1.00 59.34 86 ALA A O 1
ATOM 679 N N . MET A 1 87 ? 14.331 10.063 5.689 1.00 57.12 87 MET A N 1
ATOM 680 C CA . MET A 1 87 ? 14.687 10.243 4.282 1.00 57.12 87 MET A CA 1
ATOM 681 C C . MET A 1 87 ? 16.154 10.682 4.208 1.00 57.12 87 MET A C 1
ATOM 683 O O . MET A 1 87 ? 16.459 11.867 4.129 1.00 57.12 87 MET A O 1
ATOM 687 N N . GLY A 1 88 ? 17.065 9.723 4.290 1.00 53.97 88 GLY A N 1
ATOM 688 C CA . GLY A 1 88 ? 18.449 9.872 3.883 1.00 53.97 88 GLY A CA 1
ATOM 689 C C . GLY A 1 88 ? 18.701 8.837 2.806 1.00 53.97 88 GLY A C 1
ATOM 690 O O . GLY A 1 88 ? 18.882 7.677 3.157 1.00 53.97 88 GLY A O 1
ATOM 691 N N . LEU A 1 89 ? 18.608 9.265 1.540 1.00 44.81 89 LEU A N 1
ATOM 692 C CA . LEU A 1 89 ? 19.219 8.714 0.312 1.00 44.81 89 LEU A CA 1
ATOM 693 C C . LEU A 1 89 ? 18.394 9.111 -0.933 1.00 44.81 89 LEU A C 1
ATOM 695 O O . LEU A 1 89 ? 17.915 8.247 -1.650 1.00 44.81 89 LEU A O 1
ATOM 699 N N . THR A 1 90 ? 18.241 10.410 -1.197 1.00 44.19 90 THR A N 1
ATOM 700 C CA . THR A 1 90 ? 18.187 10.955 -2.571 1.00 44.19 90 THR A CA 1
ATOM 701 C C . THR A 1 90 ? 18.636 12.417 -2.526 1.00 44.19 90 THR A C 1
ATOM 703 O O . THR A 1 90 ?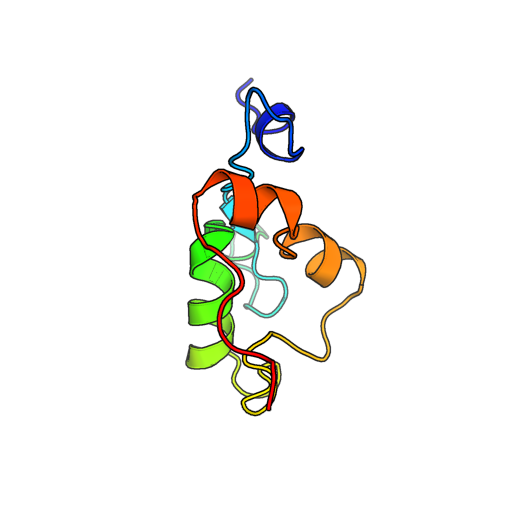 17.838 13.326 -2.720 1.00 44.19 90 THR A O 1
ATOM 706 N N . ASP A 1 91 ? 19.910 12.628 -2.209 1.00 43.91 91 ASP A N 1
ATOM 707 C CA . ASP A 1 91 ? 20.684 13.702 -2.829 1.00 43.91 91 ASP A CA 1
ATOM 708 C C . ASP A 1 91 ? 21.795 12.987 -3.607 1.00 43.91 91 ASP A C 1
ATOM 710 O O . ASP A 1 91 ? 22.823 12.605 -3.042 1.00 43.91 91 ASP A O 1
ATOM 714 N N . ALA A 1 92 ? 21.516 12.697 -4.876 1.00 35.00 92 ALA A N 1
ATOM 715 C CA . ALA A 1 92 ? 22.475 12.292 -5.898 1.00 35.00 92 ALA A CA 1
ATOM 716 C C . ALA A 1 92 ? 21.977 12.818 -7.246 1.00 35.00 92 ALA A C 1
ATOM 718 O O . ALA A 1 92 ? 20.767 12.639 -7.519 1.00 35.00 92 ALA A O 1
#